Protein AF-A0A3D3L1V7-F1 (afdb_monomer)

Radius of gyration: 16.04 Å; Cα contacts (8 Å, |Δi|>4): 48; chains: 1; bounding box: 43×40×26 Å

Foldseek 3Di:
DPCPVVVVVVVVVVVVVPPDLVVLVVCVVVVVLVVSVVCLVVCCVVCVPDLSSLLSVLVNDPDVVVSVVSVVVSCVVPVPDPD

Solvent-accessible surface area (backbone atoms only — not comparable to full-atom values): 4906 Å² total; per-residue (Å²): 135,81,58,64,63,57,55,53,53,53,59,57,57,62,64,69,73,68,58,69,53,56,56,49,52,50,34,46,76,72,66,42,48,69,61,46,60,71,47,41,65,60,47,45,70,77,37,72,84,37,62,52,55,52,43,52,51,28,73,69,42,83,54,63,67,63,19,51,52,44,48,54,50,43,50,72,77,39,69,86,50,100,93

Sequence (83 aa):
MRYKWLILIFFIFTQLVAQDVDKYLALVRAGRIGEVRNTLPGLLSKFPNDPGVLFLKALMTVDGESAIQQYRSLTKNYPDSPY

Secondary structure (DSSP, 8-state):
--SHHHHHHHHHHHHTTT-HHHHHHHHHHTT-HHHHHHHHHHHHHH-TT-HHHHHHHHHH-SSHHHHHHHHHHHHHH-TT---

Nearest PDB structures (foldseek):
  6q9i-assembly1_A  TM=7.028E-01  e=1.337E-01  Homo sapiens
  8re8-assembly1_A  TM=6.863E-01  e=2.965E-01  Homo sapiens
  2ho1-assembly1_A  TM=7.538E-01  e=2.108E+00  Pseudomonas aeruginosa PAO1
  2l6j-assembly1_A  TM=5.358E-01  e=2.383E+00  Saccharomyces cerevisiae

Mean predicted aligned error: 7.64 Å

Structure (mmCIF, N/CA/C/O backbone):
data_AF-A0A3D3L1V7-F1
#
_entry.id   AF-A0A3D3L1V7-F1
#
loop_
_atom_site.group_PDB
_atom_site.id
_atom_site.type_symbol
_atom_site.label_atom_id
_atom_site.label_alt_id
_atom_site.label_comp_id
_atom_site.label_asym_id
_atom_site.label_entity_id
_atom_site.label_seq_id
_atom_site.pdbx_PDB_ins_code
_atom_site.Cartn_x
_atom_site.Cartn_y
_atom_site.Cartn_z
_atom_site.occupancy
_atom_site.B_iso_or_equiv
_atom_site.auth_seq_id
_atom_site.auth_comp_id
_atom_site.auth_asym_id
_atom_site.auth_atom_id
_atom_site.pdbx_PDB_model_num
ATOM 1 N N . MET A 1 1 ? 29.645 -28.810 -1.319 1.00 58.56 1 MET A N 1
ATOM 2 C CA . MET A 1 1 ? 28.395 -28.890 -0.521 1.00 58.56 1 MET A CA 1
ATOM 3 C C . MET A 1 1 ? 28.397 -27.996 0.737 1.00 58.56 1 MET A C 1
ATOM 5 O O . MET A 1 1 ? 27.675 -28.292 1.675 1.00 58.56 1 MET A O 1
ATOM 9 N N . ARG A 1 2 ? 29.150 -26.882 0.774 1.00 62.75 2 ARG A N 1
ATOM 10 C CA . ARG A 1 2 ? 29.259 -26.014 1.971 1.00 62.75 2 ARG A CA 1
ATOM 11 C C . ARG A 1 2 ? 28.365 -24.763 1.935 1.00 62.75 2 ARG A C 1
ATOM 13 O O . ARG A 1 2 ? 28.014 -24.244 2.978 1.00 62.75 2 ARG A O 1
ATOM 20 N N . TYR A 1 3 ? 27.939 -24.328 0.749 1.00 67.56 3 TYR A N 1
ATOM 21 C CA . TYR A 1 3 ? 27.108 -23.130 0.545 1.00 67.56 3 TYR A CA 1
ATOM 22 C C . TYR A 1 3 ? 25.601 -23.420 0.446 1.00 67.56 3 TYR A C 1
ATOM 24 O O . TYR A 1 3 ? 24.801 -22.493 0.454 1.00 67.56 3 TYR A O 1
ATOM 32 N N . LYS A 1 4 ? 25.189 -24.697 0.384 1.00 67.06 4 LYS A N 1
ATOM 33 C CA . LYS A 1 4 ? 23.767 -25.083 0.277 1.00 67.06 4 LYS A CA 1
ATOM 34 C C . LYS A 1 4 ? 22.929 -24.548 1.450 1.00 67.06 4 LYS A C 1
ATOM 36 O O . LYS A 1 4 ? 21.809 -24.104 1.244 1.00 67.06 4 LYS A O 1
ATOM 41 N N . TRP A 1 5 ? 23.506 -24.526 2.651 1.00 70.06 5 TRP A N 1
ATOM 42 C CA . TRP A 1 5 ? 22.873 -23.969 3.849 1.00 70.06 5 TRP A CA 1
ATOM 43 C C . TRP A 1 5 ? 22.776 -22.436 3.816 1.00 70.06 5 TRP A C 1
ATOM 45 O O . TRP A 1 5 ? 21.773 -21.886 4.254 1.00 70.06 5 TRP A O 1
ATOM 55 N N . LEU A 1 6 ? 23.761 -21.747 3.227 1.00 74.75 6 LEU A N 1
ATOM 56 C CA . LEU A 1 6 ? 23.728 -20.289 3.050 1.00 74.75 6 LEU A CA 1
ATOM 57 C C . LEU A 1 6 ? 22.631 -19.857 2.065 1.00 74.75 6 LEU A C 1
ATOM 59 O O . LEU A 1 6 ? 21.951 -18.867 2.310 1.00 74.75 6 LEU A O 1
ATOM 63 N N . ILE A 1 7 ? 22.409 -20.630 0.995 1.00 76.25 7 ILE A N 1
ATOM 64 C CA . ILE A 1 7 ? 21.322 -20.380 0.032 1.00 76.25 7 ILE A CA 1
ATOM 65 C C . ILE A 1 7 ? 19.950 -20.552 0.702 1.00 76.25 7 ILE A C 1
ATOM 67 O O . ILE A 1 7 ? 19.050 -19.748 0.475 1.00 76.25 7 ILE A O 1
ATOM 71 N N . LEU A 1 8 ? 19.798 -21.560 1.567 1.00 71.88 8 LEU A N 1
ATOM 72 C CA . LEU A 1 8 ? 18.550 -21.799 2.298 1.00 71.88 8 LEU A CA 1
ATOM 73 C C . LEU A 1 8 ? 18.238 -20.665 3.292 1.00 71.88 8 LEU A C 1
ATOM 75 O O . LEU A 1 8 ? 17.103 -20.204 3.363 1.00 71.88 8 LEU A O 1
ATOM 79 N N . ILE A 1 9 ? 19.251 -20.175 4.018 1.00 70.94 9 ILE A N 1
ATOM 80 C CA . ILE A 1 9 ? 19.111 -19.048 4.957 1.00 70.94 9 ILE A CA 1
ATOM 81 C C . ILE A 1 9 ? 18.752 -17.754 4.214 1.00 70.94 9 ILE A C 1
ATOM 83 O O . ILE A 1 9 ? 17.878 -17.014 4.663 1.00 70.94 9 ILE A O 1
ATOM 87 N N . PHE A 1 10 ? 19.369 -17.506 3.056 1.00 67.00 10 PHE A N 1
ATOM 88 C CA . PHE A 1 10 ? 19.035 -16.358 2.212 1.00 67.00 10 PHE A CA 1
ATOM 89 C C . PHE A 1 10 ? 17.570 -16.397 1.747 1.00 67.00 10 PHE A C 1
ATOM 91 O O . PHE A 1 10 ? 16.888 -15.377 1.790 1.00 67.00 10 PHE A O 1
ATOM 98 N N . PHE A 1 11 ? 17.052 -17.576 1.389 1.00 61.75 11 PHE A N 1
ATOM 99 C CA . PHE A 1 11 ? 15.667 -17.739 0.936 1.00 61.75 11 PHE A CA 1
ATOM 100 C C . PHE A 1 11 ? 14.626 -17.539 2.052 1.00 61.75 11 PHE A C 1
ATOM 102 O O . PHE A 1 11 ? 13.530 -17.058 1.791 1.00 61.75 11 PHE A O 1
ATOM 109 N N . ILE A 1 12 ? 14.956 -17.861 3.306 1.00 61.81 12 ILE A N 1
ATOM 110 C CA . ILE A 1 12 ? 14.074 -17.591 4.458 1.00 61.81 12 ILE A CA 1
ATOM 111 C C . ILE A 1 12 ? 14.043 -16.088 4.775 1.00 61.81 12 ILE A C 1
ATOM 113 O O . ILE A 1 12 ? 12.997 -15.547 5.130 1.00 61.81 12 ILE A O 1
ATOM 117 N N . PHE A 1 13 ? 15.172 -15.392 4.613 1.00 57.72 13 PHE A N 1
ATOM 118 C CA . PHE A 1 13 ? 15.271 -13.966 4.924 1.00 57.72 13 PHE A CA 1
ATOM 119 C C . PHE A 1 13 ? 14.506 -13.080 3.926 1.00 57.72 13 PHE A C 1
ATOM 121 O O . PHE A 1 13 ? 13.939 -12.065 4.324 1.00 57.72 13 PHE A O 1
ATOM 128 N N . THR A 1 14 ? 14.408 -13.475 2.650 1.00 56.38 14 THR A N 1
ATOM 129 C CA . THR A 1 14 ? 13.622 -12.723 1.652 1.00 56.38 14 THR A CA 1
ATOM 130 C C . THR A 1 14 ? 12.113 -12.784 1.906 1.00 56.38 14 THR A C 1
ATOM 132 O O . THR A 1 14 ? 11.407 -11.841 1.561 1.00 56.38 14 THR A O 1
ATOM 135 N N . GLN A 1 15 ? 11.609 -13.840 2.555 1.00 52.69 15 GLN A N 1
ATOM 136 C CA . GLN A 1 15 ? 10.178 -13.992 2.863 1.00 52.69 15 GLN A CA 1
ATOM 137 C C . GLN A 1 15 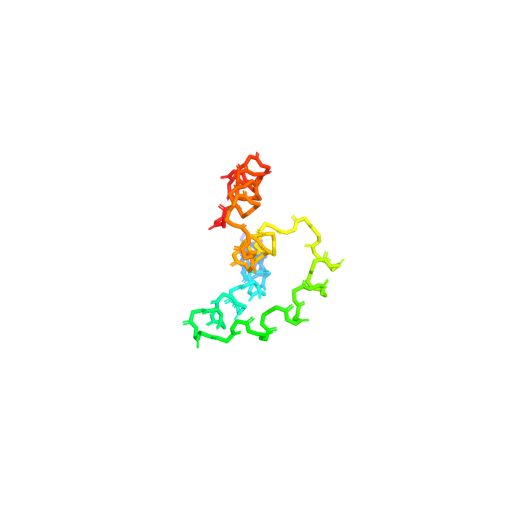? 9.710 -13.121 4.044 1.00 52.69 15 GLN A C 1
ATOM 139 O O . GLN A 1 15 ? 8.519 -12.848 4.171 1.00 52.69 15 GLN A O 1
ATOM 144 N N . LEU A 1 16 ? 10.622 -12.663 4.910 1.00 52.09 16 LEU A N 1
ATOM 145 C CA . LEU A 1 16 ? 10.285 -11.839 6.081 1.00 52.09 16 LEU A CA 1
ATOM 146 C C . LEU A 1 16 ? 10.019 -10.365 5.731 1.00 52.09 16 LEU A C 1
ATOM 148 O O . LEU A 1 16 ? 9.362 -9.667 6.496 1.00 52.09 16 LEU A O 1
ATOM 152 N N . VAL A 1 17 ? 10.485 -9.893 4.570 1.00 52.44 17 VAL A N 1
ATOM 153 C CA . VAL A 1 17 ? 10.352 -8.485 4.147 1.00 52.44 17 VAL A CA 1
ATOM 154 C C . VAL A 1 17 ? 8.979 -8.188 3.516 1.00 52.44 17 VAL A C 1
ATOM 156 O O . VAL A 1 17 ? 8.579 -7.034 3.423 1.00 52.44 17 VAL A O 1
ATOM 159 N N . ALA A 1 18 ? 8.203 -9.211 3.143 1.00 53.62 18 ALA A N 1
ATOM 160 C CA . ALA A 1 18 ? 6.931 -9.045 2.432 1.00 53.62 18 ALA A CA 1
ATOM 161 C C . ALA A 1 18 ? 5.707 -8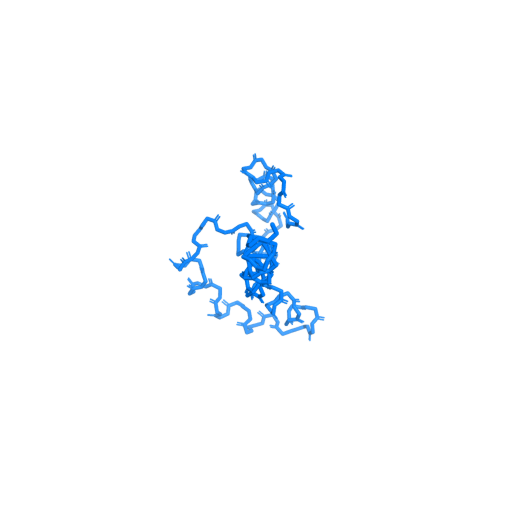.718 3.322 1.00 53.62 18 ALA A C 1
ATOM 163 O O . ALA A 1 18 ? 4.618 -8.517 2.799 1.00 53.62 18 ALA A O 1
ATOM 164 N N . GLN A 1 19 ? 5.841 -8.670 4.653 1.00 59.09 19 GLN A N 1
ATOM 165 C CA . GLN A 1 19 ? 4.680 -8.802 5.553 1.00 59.09 19 GLN A CA 1
ATOM 166 C C . GLN A 1 19 ? 3.960 -7.502 5.968 1.0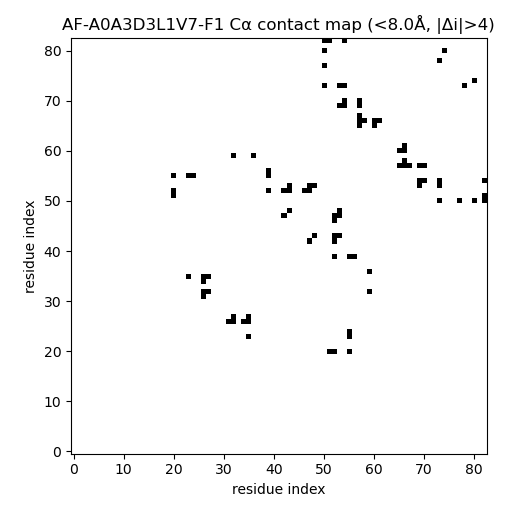0 59.09 19 GLN A C 1
ATOM 168 O O . GLN A 1 19 ? 2.882 -7.583 6.560 1.00 59.09 19 GLN A O 1
ATOM 173 N N . ASP A 1 20 ? 4.492 -6.307 5.690 1.00 72.25 20 ASP A N 1
ATOM 174 C CA . ASP A 1 20 ? 3.940 -5.084 6.304 1.00 72.25 20 ASP A CA 1
ATOM 175 C C . ASP A 1 20 ? 2.648 -4.574 5.636 1.00 72.25 20 ASP A C 1
ATOM 177 O O . ASP A 1 20 ? 1.687 -4.236 6.330 1.00 72.25 20 ASP A O 1
ATOM 181 N N . VAL A 1 21 ? 2.568 -4.558 4.301 1.00 86.25 21 VAL A N 1
ATOM 182 C CA . VAL A 1 21 ? 1.405 -4.017 3.560 1.00 86.25 21 VAL A CA 1
ATOM 183 C C . VAL A 1 21 ? 0.175 -4.923 3.690 1.00 86.25 21 VAL A C 1
ATOM 185 O O . VAL A 1 21 ? -0.943 -4.433 3.889 1.00 86.25 21 VAL A O 1
ATOM 188 N N . ASP A 1 22 ? 0.372 -6.242 3.661 1.00 88.50 22 ASP A N 1
ATOM 189 C CA . ASP A 1 22 ? -0.700 -7.242 3.745 1.00 88.50 22 ASP A CA 1
ATOM 190 C C . ASP A 1 22 ? -1.548 -7.110 5.012 1.00 88.50 22 ASP A C 1
ATOM 192 O O . ASP A 1 22 ? -2.770 -7.310 4.984 1.00 88.50 22 ASP A O 1
ATOM 196 N N . LYS A 1 23 ? -0.923 -6.709 6.124 1.00 91.25 23 LYS A N 1
ATOM 197 C CA . LYS A 1 23 ? -1.619 -6.425 7.381 1.00 91.25 23 LYS A CA 1
ATOM 198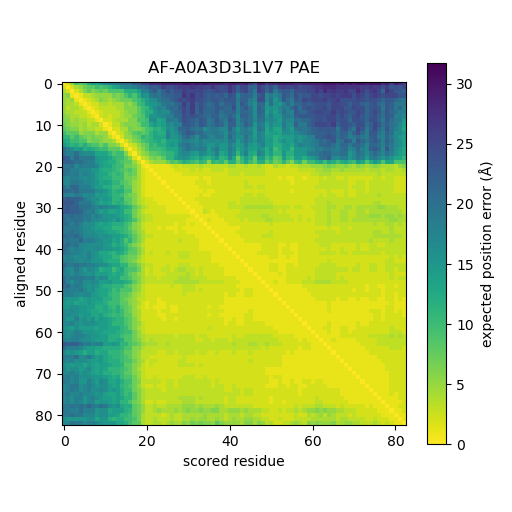 C C . LYS A 1 23 ? -2.652 -5.311 7.210 1.00 91.25 23 LYS A C 1
ATOM 200 O O . LYS A 1 23 ? -3.782 -5.440 7.683 1.00 91.25 23 LYS A O 1
ATOM 205 N N . TYR A 1 24 ? -2.293 -4.225 6.531 1.00 93.00 24 TYR A N 1
ATOM 206 C CA . TYR A 1 24 ? -3.209 -3.109 6.291 1.00 93.00 24 TYR A CA 1
ATOM 207 C C . TYR A 1 24 ? -4.301 -3.493 5.293 1.00 93.00 24 TYR A C 1
ATOM 209 O O . TYR A 1 24 ? -5.462 -3.146 5.501 1.00 93.00 24 TYR A O 1
ATOM 217 N N . LEU A 1 25 ? -3.978 -4.289 4.271 1.00 92.25 25 LEU A N 1
ATOM 218 C CA . LEU A 1 25 ? -4.982 -4.836 3.354 1.00 92.25 25 LEU A CA 1
ATOM 219 C C . LEU A 1 25 ? -5.988 -5.742 4.074 1.00 92.25 25 LEU A C 1
ATOM 221 O O . LEU A 1 25 ? -7.185 -5.686 3.788 1.00 92.25 25 LEU A O 1
ATOM 225 N N . ALA A 1 26 ? -5.543 -6.535 5.050 1.00 93.38 26 ALA A N 1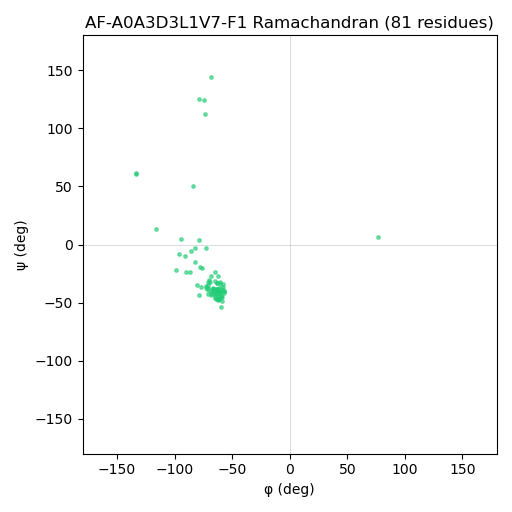
ATOM 226 C CA . ALA A 1 26 ? -6.440 -7.327 5.887 1.00 93.38 26 ALA A CA 1
ATOM 227 C C . ALA A 1 26 ? -7.396 -6.446 6.708 1.00 93.38 26 ALA A C 1
ATOM 229 O O . ALA A 1 26 ? -8.584 -6.757 6.793 1.00 93.38 26 ALA A O 1
ATOM 230 N N . LEU A 1 27 ? -6.913 -5.322 7.250 1.00 94.44 27 LEU A N 1
ATOM 231 C CA . LEU A 1 27 ? -7.764 -4.341 7.933 1.00 94.44 27 LEU A CA 1
ATOM 232 C C . LEU A 1 27 ? -8.792 -3.720 6.982 1.00 94.44 27 LEU A C 1
ATOM 234 O O . LEU A 1 27 ? -9.962 -3.613 7.352 1.00 94.44 27 LEU A O 1
ATOM 238 N N . VAL A 1 28 ? -8.390 -3.375 5.752 1.00 94.00 28 VAL A N 1
ATOM 239 C CA . VAL A 1 28 ? -9.317 -2.874 4.725 1.00 94.00 28 VAL A CA 1
ATOM 240 C C . VAL A 1 28 ? -10.417 -3.896 4.437 1.00 94.00 28 VAL A C 1
ATOM 242 O O . VAL A 1 28 ? -11.596 -3.550 4.491 1.00 94.00 28 VAL A O 1
ATOM 245 N N . ARG A 1 29 ? -10.052 -5.165 4.210 1.00 93.06 29 ARG A N 1
ATOM 246 C CA . ARG A 1 29 ? -11.016 -6.257 3.973 1.00 93.06 29 ARG A CA 1
ATOM 247 C C . ARG A 1 29 ? -11.965 -6.478 5.152 1.00 93.06 29 ARG A C 1
ATOM 249 O O . ARG A 1 29 ? -13.120 -6.826 4.944 1.00 93.06 29 ARG A O 1
ATOM 256 N N . ALA A 1 30 ? -11.498 -6.245 6.376 1.00 96.00 30 ALA A N 1
ATOM 257 C CA . ALA A 1 30 ? -12.312 -6.310 7.587 1.00 96.00 30 ALA A CA 1
ATOM 258 C C . ALA A 1 30 ? -13.192 -5.059 7.811 1.00 96.00 30 ALA A C 1
ATOM 260 O O . ALA A 1 30 ? -13.827 -4.944 8.857 1.00 96.00 30 ALA A O 1
ATOM 261 N N . GLY A 1 31 ? -13.205 -4.096 6.882 1.00 95.12 31 GLY A N 1
ATOM 262 C CA . GLY A 1 31 ? -13.965 -2.848 7.003 1.00 95.12 31 GLY A CA 1
ATOM 263 C C . GLY A 1 31 ? -13.334 -1.811 7.940 1.00 95.12 31 GLY A C 1
ATOM 264 O O . GLY A 1 31 ? -13.920 -0.756 8.184 1.00 95.12 31 GLY A O 1
ATOM 265 N N . ARG A 1 32 ? -12.117 -2.051 8.446 1.00 95.06 32 ARG A N 1
ATOM 266 C CA . ARG A 1 32 ? -11.402 -1.171 9.392 1.00 95.06 32 ARG A CA 1
ATOM 267 C C . ARG A 1 32 ? -10.644 -0.053 8.663 1.00 95.06 32 ARG A C 1
ATOM 269 O O . ARG A 1 32 ? -9.460 0.185 8.893 1.00 95.06 32 ARG A O 1
ATOM 276 N N . ILE A 1 33 ? -11.344 0.653 7.774 1.00 92.75 33 ILE A N 1
ATOM 277 C CA . ILE A 1 33 ? -10.782 1.671 6.867 1.00 92.75 33 ILE A CA 1
ATOM 278 C C . ILE A 1 33 ? -10.181 2.861 7.632 1.00 92.75 33 ILE A C 1
ATOM 280 O O . ILE A 1 33 ? -9.128 3.378 7.258 1.00 92.75 33 ILE A O 1
ATOM 284 N N . GLY A 1 34 ? -10.827 3.285 8.724 1.00 93.56 34 GLY A N 1
ATOM 285 C CA . GLY A 1 34 ? -10.378 4.429 9.525 1.00 93.56 34 GLY A CA 1
ATOM 286 C C . GLY A 1 34 ? -8.987 4.233 10.132 1.00 93.56 34 GLY A C 1
ATOM 287 O O . GLY A 1 34 ? -8.176 5.155 10.143 1.00 93.56 34 GLY A O 1
ATOM 288 N N . GLU A 1 35 ? -8.671 3.017 10.571 1.00 92.75 35 GLU A N 1
ATOM 289 C CA . GLU A 1 35 ? -7.364 2.699 11.155 1.00 92.75 35 GLU A CA 1
ATOM 290 C C . GLU A 1 35 ? -6.252 2.757 10.113 1.00 92.75 35 GLU A C 1
ATOM 292 O O . GLU A 1 35 ? -5.205 3.361 10.346 1.00 92.75 35 GLU A O 1
ATOM 297 N N . VAL A 1 36 ? -6.511 2.197 8.931 1.00 94.06 36 VAL A N 1
ATOM 298 C CA . VAL A 1 36 ? -5.570 2.242 7.810 1.00 94.06 36 VAL A CA 1
ATOM 299 C C . VAL A 1 36 ? -5.312 3.692 7.412 1.00 94.06 36 VAL A C 1
ATOM 301 O O . VAL A 1 36 ? -4.153 4.105 7.340 1.00 94.06 36 VAL A O 1
ATOM 304 N N . ARG A 1 37 ? -6.369 4.505 7.280 1.00 94.00 37 ARG A N 1
ATOM 305 C CA . ARG A 1 37 ? -6.262 5.937 6.964 1.00 94.00 37 ARG A CA 1
ATOM 306 C C . ARG A 1 37 ? -5.411 6.710 7.977 1.00 94.00 37 ARG A C 1
ATOM 308 O O . ARG A 1 37 ? -4.609 7.539 7.562 1.00 94.00 37 ARG A O 1
ATOM 315 N N . ASN A 1 38 ? -5.537 6.417 9.272 1.00 94.88 38 ASN A N 1
ATOM 316 C CA . ASN A 1 38 ? -4.755 7.086 10.318 1.00 94.88 38 ASN A CA 1
ATOM 317 C C . ASN A 1 38 ? -3.263 6.716 10.275 1.00 94.88 38 ASN A C 1
ATOM 319 O O . ASN A 1 38 ? -2.411 7.539 10.602 1.00 94.88 38 ASN A O 1
ATOM 323 N N . THR A 1 39 ? -2.933 5.490 9.865 1.00 92.62 39 THR A N 1
ATOM 324 C CA . THR A 1 39 ? -1.537 5.016 9.777 1.00 92.62 39 THR A CA 1
ATOM 325 C C . THR A 1 39 ? -0.842 5.354 8.455 1.00 92.62 39 THR A C 1
ATOM 327 O O . THR A 1 39 ? 0.387 5.453 8.413 1.00 92.62 39 THR A O 1
ATOM 330 N N . LEU A 1 40 ? -1.613 5.569 7.386 1.00 93.81 40 LEU A N 1
ATOM 331 C CA . LEU A 1 40 ? -1.115 5.746 6.023 1.00 93.81 40 LEU A CA 1
ATOM 332 C C . LEU A 1 40 ? -0.105 6.903 5.857 1.00 93.81 40 LEU A C 1
ATOM 334 O O . LEU A 1 40 ? 0.905 6.684 5.189 1.00 93.81 40 LEU A O 1
ATOM 338 N N . PRO A 1 41 ? -0.273 8.094 6.472 1.00 95.31 41 PRO A N 1
ATOM 339 C CA . PRO A 1 41 ? 0.735 9.153 6.380 1.00 95.31 41 PRO A CA 1
ATOM 340 C C . PRO A 1 41 ? 2.108 8.728 6.920 1.00 95.31 41 PRO A C 1
ATOM 342 O O . PRO A 1 41 ? 3.140 9.064 6.341 1.00 95.31 41 PRO A O 1
ATOM 345 N N . GLY A 1 42 ? 2.128 7.947 8.006 1.00 93.62 42 GLY A N 1
ATOM 346 C CA . GLY A 1 42 ? 3.362 7.411 8.580 1.00 93.62 42 GLY A CA 1
ATOM 347 C C . GLY A 1 42 ? 4.033 6.382 7.670 1.00 93.62 42 GLY A C 1
ATOM 348 O O . GLY A 1 42 ? 5.257 6.390 7.543 1.00 93.62 42 GLY A O 1
ATOM 349 N N . LEU A 1 43 ? 3.239 5.539 7.001 1.00 92.50 43 LEU A N 1
ATOM 350 C CA . LEU A 1 43 ? 3.743 4.593 6.003 1.00 92.50 43 LEU A CA 1
ATOM 351 C C . LEU A 1 43 ? 4.346 5.318 4.800 1.00 92.50 43 LEU A C 1
ATOM 353 O O . LEU A 1 43 ? 5.463 5.002 4.415 1.00 92.50 43 LEU A O 1
ATOM 357 N N . LEU A 1 44 ? 3.659 6.328 4.261 1.00 94.56 44 LEU A N 1
ATOM 358 C CA . LEU A 1 44 ? 4.150 7.108 3.121 1.00 94.56 44 LEU A CA 1
ATOM 359 C C . LEU A 1 44 ? 5.437 7.878 3.442 1.00 94.56 44 LEU A C 1
ATOM 361 O O . LEU A 1 44 ? 6.282 8.040 2.570 1.00 94.56 44 LEU A O 1
ATOM 365 N N . SER A 1 45 ? 5.603 8.332 4.685 1.00 93.88 45 SER A N 1
ATOM 366 C CA . SER A 1 45 ? 6.837 8.994 5.126 1.00 93.88 45 SER A CA 1
ATOM 367 C C . SER A 1 45 ? 8.025 8.025 5.184 1.00 93.88 45 SER A C 1
ATOM 369 O O . SER A 1 45 ? 9.128 8.362 4.756 1.00 93.88 45 SER A O 1
ATOM 371 N N . LYS A 1 46 ? 7.804 6.799 5.676 1.00 91.88 46 LYS A N 1
ATOM 372 C CA . LYS A 1 46 ? 8.859 5.780 5.812 1.00 91.88 46 LYS A CA 1
ATOM 373 C C . LYS A 1 46 ? 9.167 5.051 4.504 1.00 91.88 46 LYS A C 1
ATOM 375 O O . LYS A 1 46 ? 10.315 4.693 4.262 1.00 91.88 46 LYS A O 1
ATOM 380 N N . PHE A 1 47 ? 8.148 4.837 3.677 1.00 92.19 47 PHE A N 1
ATOM 381 C CA . PHE A 1 47 ? 8.192 4.007 2.475 1.00 92.19 47 PHE A CA 1
ATOM 382 C C . PHE A 1 47 ? 7.535 4.727 1.282 1.00 92.19 47 PHE A C 1
ATOM 384 O O . PHE A 1 47 ? 6.539 4.255 0.733 1.00 92.19 47 PHE A O 1
ATOM 391 N N . PRO A 1 48 ? 8.065 5.887 0.856 1.00 91.56 48 PRO A N 1
ATOM 392 C CA . PRO A 1 48 ? 7.420 6.733 -0.155 1.00 91.56 48 PRO A CA 1
ATOM 393 C C . PRO A 1 48 ? 7.323 6.094 -1.548 1.00 91.56 48 PRO A C 1
ATOM 395 O O . PRO A 1 48 ? 6.456 6.471 -2.330 1.00 91.56 48 PRO A O 1
ATOM 398 N N . ASN A 1 49 ? 8.202 5.134 -1.848 1.00 92.81 49 ASN A N 1
ATOM 399 C CA . ASN A 1 49 ? 8.320 4.470 -3.149 1.00 92.81 49 ASN A CA 1
ATOM 400 C C . ASN A 1 49 ? 7.992 2.969 -3.075 1.00 92.81 49 ASN A C 1
ATOM 402 O O . ASN A 1 49 ? 8.344 2.228 -3.993 1.00 92.81 49 ASN A O 1
ATOM 406 N N . ASP A 1 50 ? 7.389 2.504 -1.978 1.00 92.88 50 ASP A N 1
ATOM 407 C CA . ASP A 1 50 ? 6.951 1.114 -1.870 1.00 92.88 50 ASP A CA 1
ATOM 408 C C . ASP A 1 50 ? 5.631 0.923 -2.637 1.00 92.88 50 ASP A C 1
ATOM 410 O O . ASP A 1 50 ? 4.662 1.644 -2.372 1.00 92.88 50 ASP A O 1
ATOM 414 N N . PRO A 1 51 ? 5.558 -0.025 -3.588 1.00 93.62 51 PRO A N 1
ATOM 415 C CA . PRO A 1 51 ? 4.379 -0.180 -4.427 1.00 93.62 51 PRO A CA 1
ATOM 416 C C . PRO A 1 51 ? 3.133 -0.606 -3.640 1.00 93.62 51 PRO A C 1
ATOM 418 O O . PRO A 1 51 ? 2.033 -0.172 -3.972 1.00 93.62 51 PRO A O 1
ATOM 421 N N . GLY A 1 52 ? 3.280 -1.371 -2.556 1.00 94.19 52 GLY A N 1
ATOM 422 C CA . GLY A 1 52 ? 2.152 -1.768 -1.718 1.00 94.19 52 GLY A CA 1
ATOM 423 C C . GLY A 1 52 ? 1.604 -0.610 -0.876 1.00 94.19 52 GLY A C 1
ATOM 424 O O . GLY A 1 52 ? 0.388 -0.454 -0.734 1.00 94.19 52 GLY A O 1
ATOM 425 N N . VAL A 1 53 ? 2.473 0.270 -0.372 1.00 94.81 53 VAL A N 1
ATOM 426 C CA . VAL A 1 53 ? 2.056 1.509 0.313 1.00 94.81 53 VAL A CA 1
ATOM 427 C C . VAL A 1 53 ? 1.390 2.485 -0.661 1.00 94.81 53 VAL A C 1
ATOM 429 O O . VAL A 1 53 ? 0.373 3.102 -0.328 1.00 94.81 53 VAL A O 1
ATOM 432 N N . LEU A 1 54 ? 1.913 2.603 -1.882 1.00 95.88 54 LEU A N 1
ATOM 433 C CA . LEU A 1 54 ? 1.301 3.408 -2.942 1.00 95.88 54 LEU A CA 1
ATOM 434 C C . LEU A 1 54 ? -0.056 2.837 -3.386 1.00 95.88 54 LEU A C 1
ATOM 436 O O . LEU A 1 54 ? -1.005 3.601 -3.582 1.00 95.88 54 LEU A O 1
ATOM 440 N N . PHE A 1 55 ? -0.185 1.513 -3.457 1.00 95.81 55 PHE A N 1
ATOM 441 C CA . PHE A 1 55 ? -1.456 0.832 -3.691 1.00 95.81 55 PHE A CA 1
ATOM 442 C C . PHE A 1 55 ? -2.471 1.120 -2.577 1.00 95.81 55 PHE A C 1
ATOM 444 O O . PHE A 1 55 ? -3.606 1.509 -2.860 1.00 95.81 55 PHE A O 1
ATOM 451 N N . LEU A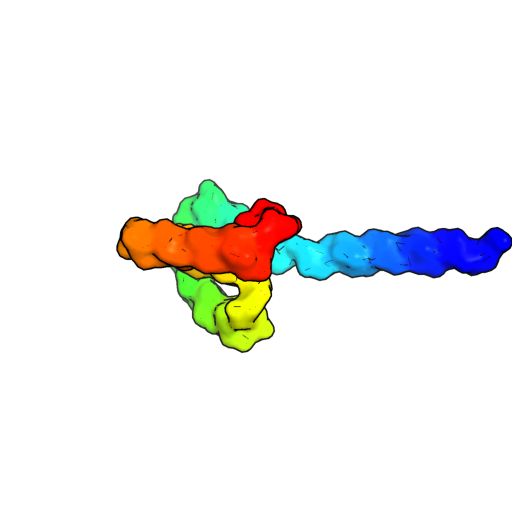 1 56 ? -2.064 1.012 -1.305 1.00 95.31 56 LEU A N 1
ATOM 452 C CA . LEU A 1 56 ? -2.909 1.373 -0.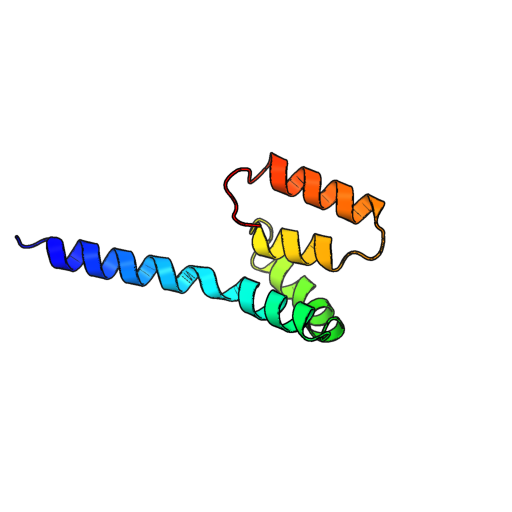161 1.00 95.31 56 LEU A CA 1
ATOM 453 C C . LEU A 1 56 ? -3.376 2.829 -0.236 1.00 95.31 56 LEU A C 1
ATOM 455 O O . LEU A 1 56 ? -4.533 3.120 0.064 1.00 95.31 56 LEU A O 1
ATOM 459 N N . LYS A 1 57 ? -2.507 3.750 -0.662 1.00 96.19 57 LYS A N 1
ATOM 460 C CA . LYS A 1 57 ? -2.875 5.156 -0.856 1.00 96.19 57 LYS A CA 1
ATOM 461 C C . LYS A 1 57 ? -3.958 5.318 -1.924 1.00 96.19 57 LYS A C 1
ATOM 463 O O . LYS A 1 57 ? -4.954 5.999 -1.666 1.00 96.19 57 LYS A O 1
ATOM 468 N N . ALA A 1 58 ? -3.799 4.675 -3.079 1.00 97.00 58 ALA A N 1
ATOM 469 C CA . ALA A 1 58 ? -4.811 4.689 -4.132 1.00 97.00 58 ALA A CA 1
ATOM 470 C C . ALA A 1 58 ? -6.142 4.099 -3.629 1.00 97.00 58 ALA A C 1
ATOM 472 O O . ALA A 1 58 ? -7.185 4.727 -3.785 1.00 97.00 58 ALA A O 1
ATOM 473 N N . LEU A 1 59 ? -6.092 2.974 -2.909 1.00 95.69 59 LEU A N 1
ATOM 474 C CA . LEU A 1 59 ? -7.268 2.290 -2.362 1.00 95.69 59 LEU A CA 1
ATOM 475 C C . LEU A 1 59 ? -8.035 3.125 -1.324 1.00 95.69 59 LEU A C 1
ATOM 477 O O . LEU A 1 59 ? -9.254 3.019 -1.217 1.00 95.69 59 LEU A O 1
ATOM 481 N N . MET A 1 60 ? -7.334 3.950 -0.544 1.00 95.12 60 MET A N 1
ATOM 482 C CA . MET A 1 60 ? -7.935 4.835 0.464 1.00 95.12 60 MET A CA 1
ATOM 483 C C . MET A 1 60 ? -8.394 6.188 -0.101 1.00 95.12 60 MET A C 1
ATOM 485 O O . MET A 1 60 ? -8.991 6.983 0.641 1.00 95.12 60 MET A O 1
ATOM 489 N N . THR A 1 61 ? -8.110 6.466 -1.377 1.00 96.25 61 THR A N 1
ATOM 490 C CA . THR A 1 61 ? -8.484 7.715 -2.047 1.00 96.25 61 THR A CA 1
ATOM 491 C C . THR A 1 61 ? -9.982 7.708 -2.357 1.00 96.25 61 THR A C 1
ATOM 493 O O . THR A 1 61 ? -10.487 6.802 -3.006 1.00 96.25 61 THR A O 1
ATOM 496 N N . VAL A 1 62 ? -10.701 8.726 -1.875 1.00 94.50 62 VAL A N 1
ATOM 497 C CA . VAL A 1 62 ? -12.161 8.846 -2.069 1.00 94.50 62 VAL A CA 1
ATOM 498 C C . VAL A 1 62 ? -12.504 9.325 -3.480 1.00 94.50 62 VAL A C 1
ATOM 500 O O . VAL A 1 62 ? -13.495 8.888 -4.055 1.00 94.50 62 VAL A O 1
ATOM 503 N N . ASP A 1 63 ? -11.689 10.223 -4.034 1.00 97.50 63 ASP A N 1
ATOM 504 C CA . 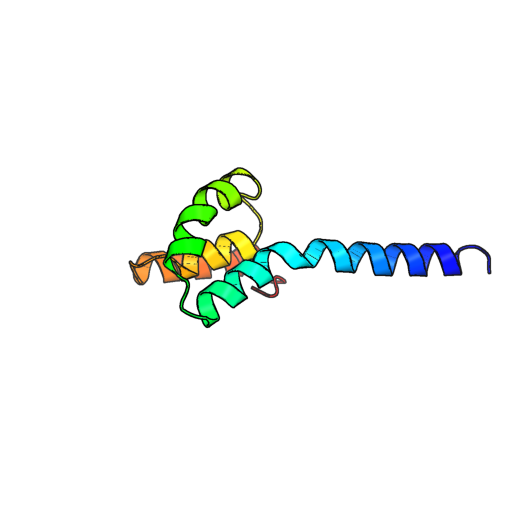ASP A 1 63 ? -11.856 10.716 -5.398 1.00 97.50 63 ASP A CA 1
ATOM 505 C C . ASP A 1 63 ? -11.436 9.644 -6.416 1.00 97.50 63 ASP A C 1
ATOM 507 O O . ASP A 1 63 ? -10.262 9.274 -6.504 1.00 97.50 63 ASP A O 1
ATOM 511 N N . GLY A 1 64 ? -12.407 9.127 -7.170 1.00 96.75 64 GLY A N 1
ATOM 512 C CA . GLY A 1 64 ? -12.196 7.990 -8.068 1.00 96.75 64 GLY A CA 1
ATOM 513 C C . GLY A 1 64 ? -11.223 8.282 -9.212 1.00 96.75 64 GLY A C 1
ATOM 514 O O . GLY A 1 64 ? -10.397 7.433 -9.540 1.00 96.75 64 GLY A O 1
ATOM 515 N N . GLU A 1 65 ? -11.261 9.488 -9.780 1.00 98.00 65 GLU A N 1
ATOM 516 C CA . GLU A 1 65 ? -10.340 9.895 -10.849 1.00 98.00 65 GLU A CA 1
ATOM 517 C C . GLU A 1 65 ? -8.893 9.953 -10.346 1.00 98.00 65 GLU A C 1
ATOM 519 O O . GLU A 1 65 ? -7.984 9.383 -10.958 1.00 98.00 65 GLU A O 1
ATOM 524 N N . SER A 1 66 ? -8.672 10.558 -9.178 1.00 97.94 66 SER A N 1
ATOM 525 C CA . SER A 1 66 ? -7.371 10.566 -8.509 1.00 97.94 66 SER A CA 1
ATOM 526 C C . SER A 1 66 ? -6.889 9.153 -8.178 1.00 97.94 66 SER A C 1
ATOM 528 O O . SER A 1 66 ? -5.709 8.845 -8.365 1.00 97.94 66 SER A O 1
ATOM 530 N N . ALA A 1 67 ? -7.778 8.262 -7.730 1.00 98.06 67 ALA A N 1
ATOM 531 C CA . ALA A 1 67 ? -7.428 6.864 -7.486 1.00 98.06 67 ALA A CA 1
ATOM 532 C C . ALA A 1 67 ? -6.975 6.164 -8.782 1.00 98.06 67 ALA A C 1
ATOM 534 O O . ALA A 1 67 ? -5.913 5.540 -8.807 1.00 98.06 67 ALA A O 1
ATOM 535 N N . ILE A 1 68 ? -7.714 6.334 -9.885 1.00 98.38 68 ILE A N 1
ATOM 536 C CA . ILE A 1 68 ? -7.363 5.780 -11.204 1.00 98.38 68 ILE A CA 1
ATOM 537 C C . ILE A 1 68 ? -5.996 6.285 -11.672 1.00 98.38 68 ILE A C 1
ATOM 539 O O . ILE A 1 68 ? -5.178 5.496 -12.152 1.00 98.38 68 ILE A O 1
ATOM 543 N N . GLN A 1 69 ? -5.718 7.582 -11.533 1.00 98.38 69 GLN A N 1
ATOM 544 C CA . GLN A 1 69 ? -4.418 8.146 -11.903 1.00 98.38 69 GLN A CA 1
ATOM 545 C C . GLN A 1 69 ? -3.277 7.543 -11.077 1.00 98.38 69 GLN A C 1
ATOM 547 O O . GLN A 1 69 ? -2.220 7.216 -11.626 1.00 98.38 69 GLN A O 1
ATOM 552 N N . GLN A 1 70 ? -3.495 7.344 -9.776 1.00 98.06 70 GLN A N 1
ATOM 553 C CA . GLN A 1 70 ? -2.517 6.710 -8.895 1.00 98.06 70 GLN A CA 1
ATOM 554 C C . GLN A 1 70 ? -2.262 5.247 -9.284 1.00 98.06 70 GLN A C 1
ATOM 556 O O . GLN A 1 70 ? -1.099 4.863 -9.404 1.00 98.06 70 GLN A O 1
ATOM 561 N N . TYR A 1 71 ? -3.305 4.464 -9.579 1.00 97.69 71 TYR A N 1
ATOM 562 C CA . TYR A 1 71 ? -3.148 3.089 -10.067 1.00 97.69 71 TYR A CA 1
ATOM 563 C C . TYR A 1 71 ? -2.391 3.026 -11.396 1.00 97.69 71 TYR A C 1
ATOM 565 O O . TYR A 1 71 ? -1.461 2.237 -11.538 1.00 97.69 71 TYR A O 1
ATOM 573 N N . ARG A 1 72 ? -2.709 3.905 -12.356 1.00 97.69 72 ARG A N 1
ATOM 574 C CA . ARG A 1 72 ? -1.969 3.979 -13.630 1.00 97.69 72 ARG A CA 1
ATOM 575 C C . ARG A 1 72 ? -0.488 4.283 -13.414 1.00 97.69 72 ARG A C 1
ATOM 577 O O . ARG A 1 72 ? 0.360 3.703 -14.089 1.00 97.69 72 ARG A O 1
ATOM 584 N N . SER A 1 73 ? -0.179 5.195 -12.492 1.00 97.44 73 SER A N 1
ATOM 585 C CA . SER A 1 73 ? 1.200 5.516 -12.119 1.00 97.44 73 SER A CA 1
ATOM 586 C C . SER A 1 73 ? 1.909 4.305 -11.509 1.00 97.44 73 SER A C 1
ATOM 588 O O . SER A 1 73 ? 3.045 4.013 -11.881 1.00 97.44 73 SER A O 1
ATOM 590 N N . LEU A 1 74 ? 1.224 3.559 -10.636 1.00 96.88 74 LEU A N 1
ATOM 591 C CA . LEU A 1 74 ? 1.750 2.344 -10.021 1.00 96.88 74 LEU A CA 1
ATOM 592 C C . LEU A 1 74 ? 2.104 1.289 -11.078 1.00 96.88 74 LEU A C 1
ATOM 594 O O . LEU A 1 74 ? 3.261 0.888 -11.152 1.00 96.88 74 LEU A O 1
ATOM 598 N N . THR A 1 75 ? 1.167 0.928 -11.961 1.00 96.31 75 THR A N 1
ATOM 599 C CA . THR A 1 75 ? 1.404 -0.073 -13.020 1.00 96.31 75 THR A CA 1
ATOM 600 C C . THR A 1 75 ? 2.518 0.348 -13.980 1.00 96.31 75 THR A C 1
ATOM 602 O O . THR A 1 75 ? 3.268 -0.488 -14.474 1.00 96.31 75 THR A O 1
ATOM 605 N N . LYS A 1 76 ? 2.651 1.652 -14.253 1.00 97.50 76 LYS A N 1
ATOM 606 C CA . LYS A 1 76 ? 3.711 2.172 -15.125 1.00 97.50 76 LYS A CA 1
ATOM 607 C C . LYS A 1 76 ? 5.094 2.087 -14.474 1.00 97.50 76 LYS A C 1
ATOM 609 O O . LYS A 1 76 ? 6.061 1.767 -15.157 1.00 97.50 76 LYS A O 1
ATOM 614 N N . ASN A 1 77 ? 5.192 2.433 -13.1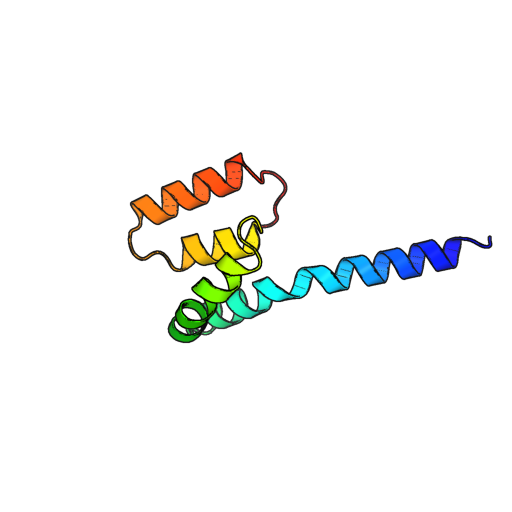93 1.00 97.00 77 ASN A N 1
ATOM 615 C CA . ASN A 1 77 ? 6.475 2.564 -12.499 1.00 97.00 77 ASN A CA 1
ATOM 616 C C . ASN A 1 77 ? 6.931 1.254 -11.836 1.00 97.00 77 ASN A C 1
ATOM 618 O O . ASN A 1 77 ? 8.128 1.071 -11.629 1.00 97.00 77 ASN A O 1
ATOM 622 N N . TYR A 1 78 ? 5.998 0.347 -11.531 1.00 95.75 78 TYR A N 1
ATOM 623 C CA . TYR A 1 78 ? 6.245 -0.934 -10.865 1.00 95.75 78 TYR A CA 1
ATOM 624 C C . TYR A 1 78 ? 5.503 -2.081 -11.578 1.00 95.75 78 TYR A C 1
ATOM 626 O O . TYR A 1 78 ? 4.652 -2.731 -10.974 1.00 95.75 78 TYR A O 1
ATOM 634 N N . PRO A 1 79 ? 5.799 -2.339 -12.864 1.00 93.81 79 PRO A N 1
ATOM 635 C CA . PRO A 1 79 ? 5.045 -3.291 -13.687 1.00 93.81 79 PRO A CA 1
ATOM 636 C C . PRO A 1 79 ? 5.087 -4.739 -13.175 1.00 93.81 79 PRO A C 1
ATOM 638 O O . PRO A 1 79 ? 4.150 -5.491 -13.417 1.00 93.81 79 PRO A O 1
ATOM 641 N N . ASP A 1 80 ? 6.146 -5.114 -12.453 1.00 93.50 80 ASP A N 1
ATOM 642 C CA . ASP A 1 80 ? 6.327 -6.458 -11.886 1.00 93.50 80 ASP A CA 1
ATOM 643 C C . ASP A 1 80 ? 5.837 -6.564 -10.429 1.00 93.50 80 ASP A C 1
ATOM 645 O O . ASP A 1 80 ? 6.054 -7.581 -9.764 1.00 93.50 80 ASP A O 1
ATOM 649 N N . SER A 1 81 ? 5.225 -5.504 -9.890 1.00 88.75 81 SER A N 1
ATOM 650 C CA . SER A 1 81 ? 4.685 -5.530 -8.532 1.00 88.75 81 SER A CA 1
ATOM 651 C C . SER A 1 81 ? 3.481 -6.471 -8.435 1.00 88.75 81 SER A C 1
ATOM 653 O O . SER A 1 81 ? 2.666 -6.512 -9.356 1.00 88.75 81 SER A O 1
ATOM 655 N N . PRO A 1 82 ? 3.302 -7.189 -7.310 1.00 86.81 82 PRO A N 1
ATOM 656 C CA . PRO A 1 82 ? 2.064 -7.922 -7.055 1.00 86.81 82 PRO A CA 1
ATOM 657 C C . PRO A 1 82 ? 0.869 -7.009 -6.707 1.00 86.81 82 PRO A C 1
ATOM 659 O O . PRO A 1 82 ? -0.225 -7.535 -6.491 1.00 86.81 82 PRO A O 1
ATOM 662 N N . TYR A 1 83 ? 1.075 -5.687 -6.611 1.00 85.00 83 TYR A N 1
ATOM 663 C CA . TYR A 1 83 ? 0.081 -4.680 -6.223 1.00 85.00 83 TYR A CA 1
ATOM 664 C C . TYR A 1 83 ? -0.300 -3.746 -7.375 1.00 85.00 83 TYR A C 1
ATOM 666 O O . TYR A 1 83 ? 0.603 -3.348 -8.146 1.00 85.00 83 TYR A O 1
#

pLDDT: mean 86.87, std 14.01, range [52.09, 98.38]